Protein 1CI6 (pdb70)

Foldseek 3Di:
DVVVVVVVVVVVVVVVVVVVVVVVVVVVVVVVVVVVVVVVVVVVVVVVVVVVVVVD/DVVVVVVVVVVVVVVVVVCVVVVVVVVVVVVVVVVVVVVVVVVVVPD

B-factor: mean 49.56, std 19.29, range [14.39, 100.0]

CATH classification: 1.20.5.170

Sequence (103 aa):
EQNKTAATRYRQKKRAEQEALTGECKELEKKNEALKERADSLAKEIQYLKDLIEEVSRDKAKMRNLETQHKVLELTAENERLQKKVEQLSRELSTLRNLFKQL

Solvent-accessible surface area: 8369 Å² total; per-residue (Å²): 123,89,122,61,58,65,32,62,161,124,130,100,139,101,136,59,73,34,113,69,33,51,29,90,14,87,92,24,59,117,124,4,96,51,26,78,117,127,7,84,63,14,44,146,66,8,92,154,20,75,66,77,63,129,144,172,135,188,103,62,58,109,113,129,41,94,100,19,80,112,76,16,125,91,12,64,60,48,34,114,125,5,70,128,102,4,64,96,20,37,152,62,16,57,90,18,119,79,96,68,143,129,217

Structure (mmCIF, N/CA/C/O backbone):
data_1CI6
#
_entry.id   1CI6
#
_cell.length_a   72.628
_cell.length_b   81.152
_cell.length_c   35.317
_cell.angle_alpha   90.00
_cell.angle_beta   90.00
_cell.angle_gamma   90.00
#
_symmetry.space_group_name_H-M   'P 2 2 21'
#
loop_
_entity.id
_entity.type
_entity.pdbx_description
1 polymer 'TRANSCRIPTION FACTOR ATF-4'
2 polymer 'TRANSCRIPTION FACTOR C/EBP BETA'
3 non-polymer 'FE (III) ION'
4 non-polymer BETA-MERCAPTOETHANOL
5 water water
#
loop_
_atom_site.group_PDB
_atom_site.id
_atom_site.type_symbol
_atom_site.label_atom_id
_atom_site.label_alt_id
_atom_site.label_comp_id
_atom_site.label_asym_id
_atom_site.label_entity_id
_atom_site.label_seq_id
_atom_site.pdbx_PDB_ins_code
_atom_site.Cartn_x
_atom_site.Cartn_y
_atom_site.Cartn_z
_atom_site.occupancy
_atom_site.B_iso_or_equiv
_atom_site.auth_seq_id
_atom_site.auth_comp_id
_atom_site.auth_asym_id
_atom_site.auth_atom_id
_atom_site.pdbx_PDB_model_num
ATOM 1 N N . GLU A 1 8 ? -4.366 25.368 15.400 1.00 96.85 286 GLU A N 1
ATOM 2 C CA . GLU A 1 8 ? -5.037 25.172 14.083 1.00 97.01 286 GLU A CA 1
ATOM 3 C C . GLU A 1 8 ? -5.385 23.703 13.855 1.00 99.55 286 GLU A C 1
ATOM 4 O O . GLU A 1 8 ? -5.211 22.861 14.740 1.00 98.13 286 GLU A O 1
ATOM 6 N N . GLN A 1 9 ? -5.877 23.404 12.658 1.00 100.00 287 GLN A N 1
ATOM 7 C CA . GLN A 1 9 ? -6.258 22.045 12.302 1.00 99.87 287 GLN A CA 1
ATOM 8 C C . GLN A 1 9 ? -5.279 21.460 11.289 1.00 97.31 287 GLN A C 1
ATOM 9 O O . GLN A 1 9 ? -5.296 20.258 11.018 1.00 96.60 287 GLN A O 1
ATOM 11 N N . ASN A 1 10 ? -4.428 22.314 10.729 1.00 95.26 288 ASN A N 1
ATOM 12 C CA . ASN A 1 10 ? -3.444 21.864 9.756 1.00 97.02 288 ASN A CA 1
ATOM 13 C C . ASN A 1 10 ? -2.143 21.512 10.469 1.00 98.24 288 ASN A C 1
ATOM 14 O O . ASN A 1 10 ? -1.398 20.641 10.019 1.00 97.74 288 ASN A O 1
ATOM 19 N N . LYS A 1 11 ? -1.877 22.187 11.584 1.00 97.91 289 LYS A N 1
ATOM 20 C CA . LYS A 1 11 ? -0.665 21.933 12.356 1.00 97.82 289 LYS A CA 1
ATOM 21 C C . LYS A 1 11 ? -0.768 20.577 13.041 1.00 98.16 289 LYS A C 1
ATOM 22 O O . LYS A 1 11 ? 0.219 19.852 13.158 1.00 100.00 289 LYS A O 1
ATOM 24 N N . THR A 1 12 ? -1.971 20.244 13.495 1.00 96.46 290 THR A N 1
ATOM 25 C CA . THR A 1 12 ? -2.215 18.970 14.160 1.00 97.53 290 THR A CA 1
ATOM 26 C C . THR A 1 12 ? -1.983 17.812 13.193 1.00 94.23 290 THR A C 1
ATOM 27 O O . THR A 1 12 ? -1.296 16.840 13.514 1.00 92.83 290 THR A O 1
ATOM 31 N N . ALA A 1 13 ? -2.570 17.926 12.009 1.00 90.33 291 ALA A N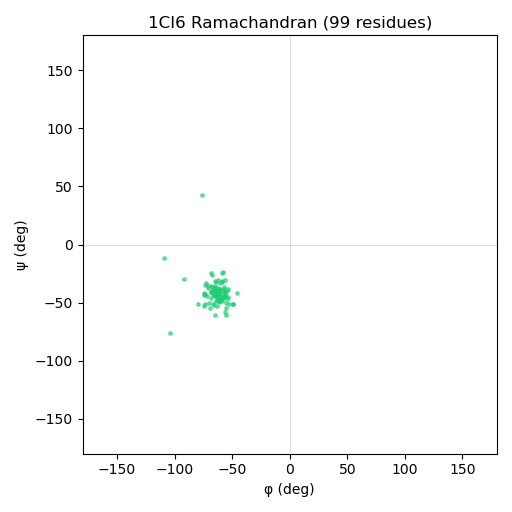 1
ATOM 32 C CA . ALA A 1 13 ? -2.443 16.902 10.984 1.00 86.32 291 ALA A CA 1
ATOM 33 C C . ALA A 1 13 ? -0.978 16.684 10.629 1.00 82.45 291 ALA A C 1
ATOM 34 O O . ALA A 1 13 ? -0.569 15.573 10.292 1.00 82.03 291 ALA A O 1
ATOM 36 N N . ALA A 1 14 ? -0.192 17.752 10.707 1.00 77.19 292 ALA A N 1
ATOM 37 C CA . ALA A 1 14 ? 1.232 17.682 10.401 1.00 73.84 292 ALA A CA 1
ATOM 38 C C . ALA A 1 14 ? 1.969 16.982 11.537 1.00 72.62 292 ALA A C 1
ATOM 39 O O . ALA A 1 14 ? 2.860 16.162 11.305 1.00 65.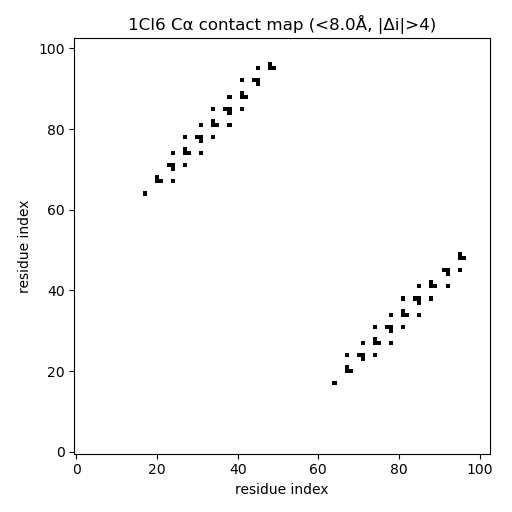57 292 ALA A O 1
ATOM 41 N N . THR A 1 15 ? 1.587 17.315 12.766 1.00 72.50 293 THR A N 1
ATOM 42 C CA . THR A 1 15 ? 2.191 16.724 13.952 1.00 75.53 293 THR A CA 1
ATOM 43 C C . THR A 1 15 ? 1.889 15.233 14.011 1.00 74.97 293 THR A C 1
ATOM 44 O O . THR A 1 15 ? 2.808 14.411 13.999 1.00 76.33 293 THR A O 1
ATOM 48 N N . ARG A 1 16 ? 0.606 14.884 14.076 1.00 73.16 294 ARG A N 1
ATOM 49 C CA . ARG A 1 16 ? 0.206 13.478 14.121 1.00 68.37 294 ARG A CA 1
ATOM 50 C C . ARG A 1 16 ? 0.976 12.673 13.072 1.00 60.12 294 ARG A C 1
ATOM 51 O O . ARG A 1 16 ? 1.425 11.562 13.341 1.00 49.44 294 ARG A O 1
ATOM 59 N N . TYR A 1 17 ? 1.125 13.246 11.881 1.00 50.91 295 TYR A N 1
ATOM 60 C CA . TYR A 1 17 ? 1.860 12.599 10.804 1.00 52.39 295 TYR A CA 1
ATOM 61 C C . TYR A 1 17 ? 3.260 12.244 11.298 1.00 59.82 295 TYR A C 1
ATOM 62 O O . TYR A 1 17 ? 3.640 11.06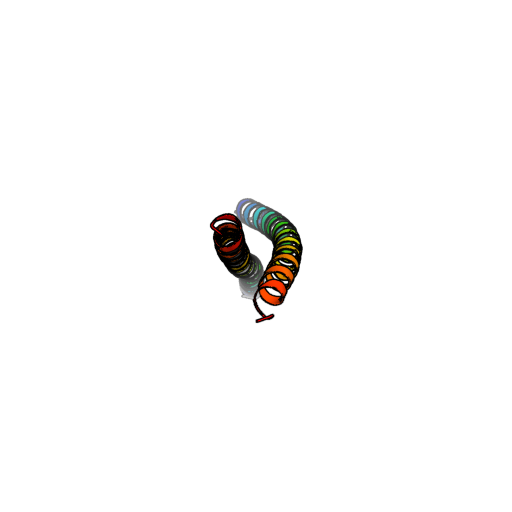9 11.324 1.00 59.50 295 TYR A O 1
ATOM 71 N N . ARG A 1 18 ? 4.018 13.270 11.693 1.00 63.10 296 ARG A N 1
ATOM 72 C CA . ARG A 1 18 ? 5.376 13.100 12.205 1.00 60.69 296 ARG A CA 1
ATOM 73 C C . ARG A 1 18 ? 5.447 12.081 13.346 1.00 60.63 296 ARG A C 1
ATOM 74 O O . ARG A 1 18 ? 6.263 11.164 13.303 1.00 61.76 296 ARG A O 1
ATOM 82 N N . GLN A 1 19 ? 4.602 12.240 14.364 1.00 56.50 297 GLN A N 1
ATOM 83 C CA . GLN A 1 19 ? 4.590 11.304 15.494 1.00 57.85 297 GLN A CA 1
ATOM 84 C C . GLN A 1 19 ? 4.435 9.860 15.014 1.00 54.70 297 GLN A C 1
ATOM 85 O O . GLN A 1 19 ? 5.036 8.938 15.561 1.00 48.35 297 GLN A O 1
ATOM 91 N N . LYS A 1 20 ? 3.617 9.672 13.990 1.00 53.94 298 LYS A N 1
ATOM 92 C CA . LYS A 1 20 ? 3.401 8.349 13.447 1.00 56.48 298 LYS A CA 1
ATOM 93 C C . LYS A 1 20 ? 4.644 7.963 12.677 1.00 53.94 298 LYS A C 1
ATOM 94 O O . LYS A 1 20 ? 5.216 6.901 12.898 1.00 55.69 298 LYS A O 1
ATOM 100 N N . LYS A 1 21 ? 5.073 8.846 11.784 1.00 48.00 299 LYS A N 1
ATOM 101 C CA . LYS A 1 21 ? 6.248 8.597 10.962 1.00 45.93 299 LYS A CA 1
ATOM 102 C C . LYS A 1 21 ? 7.492 8.298 11.798 1.00 45.46 299 LYS A C 1
ATOM 103 O O . LYS A 1 21 ? 8.377 7.550 11.371 1.00 46.02 299 LYS A O 1
ATOM 109 N N . ARG A 1 22 ? 7.548 8.882 12.990 1.00 44.41 300 ARG A N 1
ATOM 110 C CA . ARG A 1 22 ? 8.677 8.701 13.893 1.00 44.91 300 ARG A CA 1
ATOM 111 C C . ARG A 1 22 ? 8.640 7.308 14.529 1.00 45.01 300 ARG A C 1
ATOM 112 O O . ARG A 1 22 ? 9.617 6.549 14.475 1.00 41.49 300 ARG A O 1
ATOM 120 N N . ALA A 1 23 ? 7.499 6.974 15.120 1.00 37.46 301 ALA A N 1
ATOM 121 C CA . ALA A 1 23 ? 7.332 5.687 15.761 1.00 38.46 301 ALA A CA 1
ATOM 122 C C . ALA A 1 23 ? 7.580 4.553 14.779 1.00 40.18 301 ALA A C 1
ATOM 123 O O . ALA A 1 23 ? 7.916 3.444 15.183 1.00 41.75 301 ALA A O 1
ATOM 125 N N . GLU A 1 24 ? 7.416 4.827 13.492 1.00 38.83 302 GLU A N 1
ATOM 126 C CA . GLU A 1 24 ? 7.633 3.807 12.476 1.00 44.05 302 GLU A CA 1
ATOM 127 C C . GLU A 1 24 ? 9.110 3.514 12.247 1.00 42.75 302 GLU A C 1
ATOM 128 O O . GLU A 1 24 ? 9.503 2.352 12.122 1.00 42.98 302 GLU A O 1
ATOM 134 N N . GLN A 1 25 ? 9.933 4.556 12.186 1.00 40.48 303 GLN A N 1
ATOM 135 C CA . GLN A 1 25 ? 11.361 4.349 11.995 1.00 38.47 303 GLN A CA 1
ATOM 136 C C . GLN A 1 25 ? 11.911 3.654 13.236 1.00 37.28 303 GLN A C 1
ATOM 137 O O . GLN A 1 25 ? 12.710 2.730 13.134 1.00 38.14 303 GLN A O 1
ATOM 143 N N . GLU A 1 26 ? 11.471 4.096 14.410 1.00 32.38 304 GLU A N 1
ATOM 144 C CA . GLU A 1 26 ? 11.937 3.503 15.652 1.00 34.08 304 GLU A CA 1
ATOM 145 C C . GLU A 1 26 ? 11.674 1.999 15.681 1.00 37.39 304 GLU A C 1
ATOM 146 O O . GLU A 1 26 ? 12.542 1.223 16.078 1.00 39.40 304 GLU A O 1
ATOM 152 N N . ALA A 1 27 ? 10.488 1.585 15.245 1.00 29.18 305 ALA A N 1
ATOM 153 C CA . ALA A 1 27 ? 10.143 0.168 15.235 1.00 33.89 305 ALA A CA 1
ATOM 154 C C . ALA A 1 27 ? 11.051 -0.604 14.296 1.00 33.35 305 ALA A C 1
ATOM 155 O O . ALA A 1 27 ? 11.489 -1.702 14.620 1.00 33.83 305 ALA A O 1
ATOM 157 N N . LEU A 1 28 ? 11.318 -0.018 13.133 1.00 28.25 306 LEU A N 1
ATOM 158 C CA . LEU A 1 28 ? 12.154 -0.627 12.115 1.00 25.65 306 LEU A CA 1
ATOM 159 C C . LEU A 1 28 ? 13.601 -0.694 12.604 1.00 32.82 306 LEU A C 1
ATOM 160 O O . LEU A 1 28 ? 14.262 -1.733 12.491 1.00 33.67 306 LEU A O 1
ATOM 165 N N . THR A 1 29 ? 14.093 0.405 13.164 1.00 28.95 307 THR A N 1
ATOM 166 C CA . THR A 1 29 ? 15.454 0.423 13.671 1.00 30.57 307 THR A CA 1
ATOM 167 C C . THR A 1 29 ? 15.547 -0.615 14.773 1.00 32.26 307 THR A C 1
ATOM 168 O O . THR A 1 29 ? 16.505 -1.385 14.834 1.00 29.83 307 THR A O 1
ATOM 172 N N . GLY A 1 30 ? 14.531 -0.641 15.629 1.00 29.23 308 GLY A N 1
ATOM 173 C CA . GLY A 1 30 ? 14.523 -1.578 16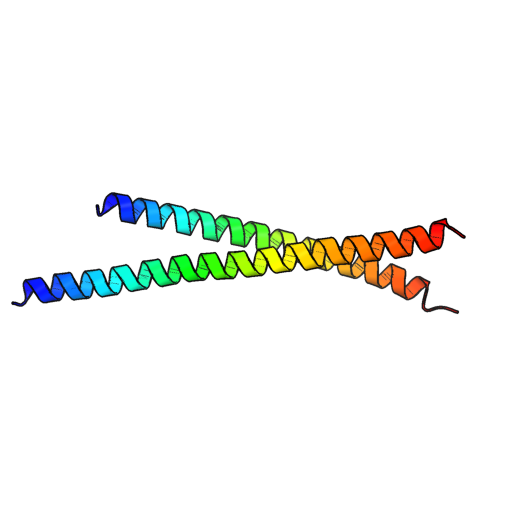.733 1.00 25.42 308 GLY A CA 1
ATOM 174 C C . GLY A 1 30 ? 14.517 -3.004 16.256 1.00 28.26 308 GLY A C 1
ATOM 175 O O . GLY A 1 30 ? 15.255 -3.840 16.769 1.00 31.62 308 GLY A O 1
ATOM 176 N N . GLU A 1 31 ? 13.679 -3.297 15.273 1.00 27.09 309 GLU A N 1
ATOM 177 C CA . GLU A 1 31 ? 13.616 -4.645 14.744 1.00 27.84 309 GLU A CA 1
ATOM 178 C C . GLU A 1 31 ? 15.002 -5.025 14.238 1.00 33.05 309 GLU A C 1
ATOM 179 O O . GLU A 1 31 ? 15.503 -6.115 14.517 1.00 32.56 309 GLU A O 1
ATOM 185 N N . CYS A 1 32 ? 15.614 -4.107 13.497 1.00 31.06 310 CYS A N 1
ATOM 186 C CA . CYS A 1 32 ? 16.930 -4.331 12.935 1.00 28.48 310 CYS A CA 1
ATOM 187 C C . CYS A 1 32 ? 17.955 -4.586 14.036 1.00 30.28 310 CYS A C 1
ATOM 188 O O . CYS A 1 32 ? 18.733 -5.545 13.961 1.00 31.59 310 CYS A O 1
ATOM 191 N N . LYS A 1 33 ? 17.957 -3.739 15.059 1.00 27.71 311 LYS A N 1
ATOM 192 C CA . LYS A 1 33 ? 18.904 -3.899 16.150 1.00 33.87 311 LYS A CA 1
ATOM 193 C C . LYS A 1 33 ? 18.744 -5.216 16.893 1.00 35.49 311 LYS A C 1
ATOM 194 O O . LYS A 1 33 ? 19.734 -5.864 17.206 1.00 41.86 311 LYS A O 1
ATOM 200 N N . GLU A 1 34 ? 17.511 -5.617 17.182 1.00 35.08 312 GLU A N 1
ATOM 201 C CA . GLU A 1 34 ? 17.291 -6.877 17.882 1.00 37.56 312 GLU A CA 1
ATOM 202 C C . GLU A 1 34 ? 17.741 -8.036 17.005 1.00 43.31 312 GLU A C 1
ATOM 203 O O . GLU A 1 34 ? 18.334 -8.998 17.497 1.00 45.83 312 GLU A O 1
ATOM 209 N N . LEU A 1 35 ? 17.457 -7.952 15.707 1.00 39.44 313 LEU A N 1
ATOM 210 C CA . LEU A 1 35 ? 17.851 -9.012 14.794 1.00 36.24 313 LEU A CA 1
ATOM 211 C C . LEU A 1 35 ? 19.359 -9.051 14.756 1.00 41.63 313 LEU A C 1
ATOM 212 O O . LEU A 1 35 ? 19.959 -10.105 14.571 1.00 46.12 313 LEU A O 1
ATOM 217 N N . GLU A 1 36 ? 19.975 -7.891 14.936 1.00 39.52 314 GLU A N 1
ATOM 218 C CA . GLU A 1 36 ? 21.420 -7.811 14.918 1.00 41.46 314 GLU A CA 1
ATOM 219 C C . GLU A 1 36 ? 22.012 -8.458 16.171 1.00 44.10 314 GLU A C 1
ATOM 220 O O . GLU A 1 36 ? 23.070 -9.087 16.098 1.00 47.58 314 GLU A O 1
ATOM 226 N N . LYS A 1 37 ? 21.336 -8.321 17.315 1.00 41.20 315 LYS A N 1
ATOM 227 C CA . LYS A 1 37 ? 21.817 -8.917 18.566 1.00 32.56 315 LYS A CA 1
ATOM 228 C C . LYS A 1 37 ? 21.613 -10.430 18.555 1.00 35.70 315 LYS A C 1
ATOM 229 O O . LYS A 1 37 ? 22.427 -11.186 19.091 1.00 36.32 315 LYS A O 1
ATOM 235 N N . LYS A 1 38 ? 20.524 -10.877 17.940 1.00 33.75 316 LYS A N 1
ATOM 236 C CA . LYS A 1 38 ? 20.255 -12.303 17.864 1.00 32.15 316 LYS A CA 1
ATOM 237 C C . LYS A 1 38 ? 21.335 -12.929 17.018 1.00 31.89 316 LYS A C 1
ATOM 238 O O . LYS A 1 38 ? 21.872 -13.979 17.362 1.00 34.93 316 LYS A O 1
ATOM 244 N N . ASN A 1 39 ? 21.668 -12.271 15.918 1.00 31.23 317 ASN A N 1
ATOM 245 C CA . ASN A 1 39 ? 22.686 -12.791 15.036 1.00 38.15 317 ASN A CA 1
ATOM 246 C C . ASN A 1 39 ? 24.043 -12.912 15.714 1.00 44.13 317 ASN A C 1
ATOM 247 O O . ASN A 1 39 ? 24.752 -13.902 15.518 1.00 44.53 317 ASN A O 1
ATOM 252 N N . GLU A 1 40 ? 24.406 -11.925 16.530 1.00 45.89 318 GLU A N 1
ATOM 253 C CA . GLU A 1 40 ? 25.692 -11.975 17.217 1.00 44.11 318 GLU A CA 1
ATOM 254 C C . GLU A 1 40 ? 25.690 -13.154 18.195 1.00 41.08 318 GLU A C 1
ATOM 255 O O . GLU A 1 40 ? 26.691 -13.851 18.355 1.00 34.40 318 GLU A O 1
ATOM 261 N N . ALA A 1 41 ? 24.553 -13.387 18.835 1.00 37.53 319 ALA A N 1
ATOM 262 C CA . ALA A 1 41 ? 24.451 -14.494 19.766 1.00 35.29 319 ALA A CA 1
ATOM 263 C C . ALA A 1 41 ? 24.685 -15.814 19.031 1.00 38.18 319 ALA A C 1
ATOM 264 O O . ALA A 1 41 ? 25.340 -16.718 19.547 1.00 39.55 319 ALA A O 1
ATOM 266 N N . LEU A 1 42 ? 24.149 -15.926 17.823 1.00 40.08 320 LEU A N 1
ATOM 267 C CA . LEU A 1 42 ? 24.318 -17.144 17.056 1.00 37.99 320 LEU A CA 1
ATOM 268 C C . LEU A 1 42 ? 25.779 -17.346 16.707 1.00 43.35 320 LEU A C 1
ATOM 269 O O . LEU A 1 42 ? 26.298 -18.464 16.806 1.00 40.46 320 LEU A O 1
ATOM 274 N N . LYS A 1 43 ? 26.450 -16.269 16.307 1.00 45.92 321 LYS A N 1
ATOM 275 C CA . LYS A 1 43 ? 27.860 -16.374 15.956 1.00 48.59 321 LYS A CA 1
ATOM 276 C C . LYS A 1 43 ? 28.648 -16.890 17.145 1.00 49.09 321 LYS A C 1
ATOM 277 O O . LYS A 1 43 ? 29.643 -17.596 16.975 1.00 49.93 321 LYS A O 1
ATOM 283 N N . GLU A 1 44 ? 28.190 -16.558 18.350 1.00 45.25 322 GLU A N 1
ATOM 284 C CA . GLU A 1 44 ? 28.855 -17.023 19.557 1.00 45.74 322 GLU A CA 1
ATOM 285 C C . GLU A 1 44 ? 28.636 -18.520 19.734 1.00 38.17 322 GLU A C 1
ATOM 286 O O . GLU A 1 44 ? 29.593 -19.255 19.941 1.00 40.83 322 GLU A O 1
ATOM 292 N N . ARG A 1 45 ? 27.384 -18.969 19.651 1.00 32.69 323 ARG A N 1
ATOM 293 C CA . ARG A 1 45 ? 27.086 -20.388 19.783 1.00 32.79 323 ARG A CA 1
ATOM 294 C C . ARG A 1 45 ? 27.921 -21.163 18.776 1.00 34.36 323 ARG A C 1
ATOM 295 O O . ARG A 1 45 ? 28.542 -22.180 19.116 1.00 36.32 323 ARG A O 1
ATOM 303 N N . ALA A 1 46 ? 27.939 -20.675 17.538 1.00 28.62 324 ALA A N 1
ATOM 304 C CA . ALA A 1 46 ? 28.696 -21.323 16.471 1.00 32.66 324 ALA A CA 1
ATOM 305 C C . ALA A 1 46 ? 30.165 -21.471 16.845 1.00 29.30 324 ALA A C 1
ATOM 306 O O . ALA A 1 46 ? 30.684 -22.574 16.861 1.00 32.69 324 ALA A O 1
ATOM 308 N N . ASP A 1 47 ? 30.839 -20.369 17.145 1.00 37.10 325 ASP A N 1
ATOM 309 C CA . ASP A 1 47 ? 32.252 -20.439 17.514 1.00 45.93 325 ASP A CA 1
ATOM 310 C C . ASP A 1 47 ? 32.464 -21.397 18.679 1.00 44.97 325 ASP A C 1
ATOM 311 O O . ASP A 1 47 ? 33.265 -22.327 18.598 1.00 40.53 325 ASP A O 1
ATOM 316 N N . SER A 1 48 ? 31.730 -21.148 19.757 1.00 36.69 326 SER A N 1
ATOM 317 C CA . SER A 1 48 ? 31.794 -21.950 20.964 1.00 37.60 326 SER A CA 1
ATOM 318 C C . SER A 1 48 ? 31.683 -23.457 20.669 1.00 41.63 326 SER A C 1
ATOM 319 O O . SER A 1 48 ? 32.512 -24.255 21.122 1.00 38.84 326 SER A O 1
ATOM 322 N N . LEU A 1 49 ? 30.659 -23.834 19.903 1.00 38.21 327 LEU A N 1
ATOM 323 C CA . LEU A 1 49 ? 30.426 -25.228 19.535 1.00 31.38 327 LEU A CA 1
ATOM 324 C C . LEU A 1 49 ? 31.603 -25.785 18.745 1.00 33.28 327 LEU A C 1
ATOM 325 O O . LEU A 1 49 ? 31.993 -26.946 18.898 1.00 22.73 327 LEU A O 1
ATOM 330 N N . ALA A 1 50 ? 32.158 -24.937 17.889 1.00 30.72 328 ALA A N 1
ATOM 331 C CA . ALA A 1 50 ? 33.280 -25.317 17.062 1.00 28.18 328 ALA A CA 1
ATOM 332 C C . ALA A 1 50 ? 34.503 -25.546 17.936 1.00 34.77 328 ALA A C 1
ATOM 333 O O . ALA A 1 50 ? 35.273 -26.486 17.706 1.00 40.65 328 ALA A O 1
ATOM 335 N N . LYS A 1 51 ? 34.695 -24.698 18.941 1.00 32.68 329 LYS A N 1
ATOM 336 C CA . LYS A 1 51 ? 35.838 -24.875 19.827 1.00 36.32 329 LYS A CA 1
ATOM 337 C C . LYS A 1 51 ? 35.662 -26.199 20.582 1.00 35.43 329 LYS A C 1
ATOM 338 O O . LYS A 1 51 ? 36.598 -26.993 20.708 1.00 31.84 329 LYS A O 1
ATOM 344 N N . GLU A 1 52 ? 34.446 -26.443 21.054 1.00 31.06 330 GLU A N 1
ATOM 345 C CA . GLU A 1 52 ? 34.153 -27.657 21.802 1.00 35.93 330 GLU A CA 1
ATOM 346 C C . GLU A 1 52 ? 34.461 -28.891 20.957 1.00 37.30 330 GLU A C 1
ATOM 347 O O . GLU A 1 52 ? 35.132 -29.819 21.404 1.00 40.91 330 GLU A O 1
ATOM 353 N N . ILE A 1 53 ? 33.965 -28.879 19.727 1.00 39.16 331 ILE A N 1
ATOM 354 C CA . ILE A 1 53 ? 34.163 -29.962 18.778 1.00 30.82 331 ILE A CA 1
ATOM 355 C C . ILE A 1 53 ? 35.635 -30.238 18.530 1.00 33.85 331 ILE A C 1
ATOM 356 O O . ILE A 1 53 ? 36.063 -31.384 18.525 1.00 36.35 331 ILE A O 1
ATOM 361 N N . GLN A 1 54 ? 36.412 -29.182 18.326 1.00 36.18 332 GLN A N 1
ATOM 362 C CA . GLN A 1 54 ? 37.839 -29.333 18.068 1.00 35.00 332 GLN A CA 1
ATOM 363 C C . GLN A 1 54 ? 38.555 -29.917 19.282 1.00 33.35 332 GLN A C 1
ATOM 364 O O . GLN A 1 54 ? 39.489 -30.705 19.140 1.00 27.91 332 GLN A O 1
ATOM 370 N N . TYR A 1 55 ? 38.102 -29.524 20.471 1.00 31.46 333 TYR A N 1
ATOM 371 C CA . TYR A 1 55 ? 38.683 -29.998 21.721 1.00 29.20 333 TYR A CA 1
ATOM 372 C C . TYR A 1 55 ? 38.532 -31.506 21.821 1.00 30.41 333 TYR A C 1
ATOM 373 O O . TYR A 1 55 ? 39.478 -32.221 22.126 1.00 33.94 333 TYR A O 1
ATOM 382 N N . LEU A 1 56 ? 37.327 -31.992 21.569 1.00 30.57 334 LEU A N 1
ATOM 383 C CA . LEU A 1 56 ? 37.081 -33.417 21.621 1.00 29.47 334 LEU A CA 1
ATOM 384 C C . LEU A 1 56 ? 37.858 -34.150 20.536 1.00 27.59 334 LEU A C 1
ATOM 385 O O . LEU A 1 56 ? 38.455 -35.187 20.789 1.00 27.03 334 LEU A O 1
ATOM 390 N N . LYS A 1 57 ? 37.850 -33.615 19.325 1.00 31.10 335 LYS A N 1
ATOM 391 C CA . LYS A 1 57 ? 38.584 -34.264 18.253 1.00 37.86 335 LYS A CA 1
ATOM 392 C C . LYS A 1 57 ? 40.028 -34.431 18.693 1.00 35.24 335 LYS A C 1
ATOM 393 O O . LYS A 1 57 ? 40.587 -35.525 18.618 1.00 32.59 335 LYS A O 1
ATOM 399 N N . ASP A 1 58 ? 40.622 -33.344 19.173 1.00 35.09 336 ASP A N 1
ATOM 400 C CA . ASP A 1 58 ? 41.998 -33.378 19.632 1.00 34.97 336 ASP A CA 1
ATOM 401 C C . ASP A 1 58 ? 42.177 -34.431 20.705 1.00 36.15 336 ASP A C 1
ATOM 402 O O . ASP A 1 58 ? 43.130 -35.192 20.687 1.00 44.00 336 ASP A O 1
ATOM 407 N N . LEU A 1 59 ? 41.253 -34.482 21.646 1.00 33.48 337 LEU A N 1
ATOM 408 C CA . LEU A 1 59 ? 41.372 -35.446 22.713 1.00 36.30 337 LEU A CA 1
ATOM 409 C C . LEU A 1 59 ? 41.537 -36.845 22.131 1.00 40.53 337 LEU A C 1
ATOM 410 O O . LEU A 1 59 ? 42.404 -37.614 22.557 1.00 43.81 337 LEU A O 1
ATOM 415 N N . ILE A 1 60 ? 40.712 -37.157 21.137 1.00 45.51 338 ILE A N 1
ATOM 416 C CA . ILE A 1 60 ? 40.743 -38.450 20.466 1.00 45.71 338 ILE A CA 1
ATOM 417 C C . ILE A 1 60 ? 42.056 -38.735 19.732 1.00 46.55 338 ILE A C 1
ATOM 418 O O . ILE A 1 60 ? 42.618 -39.818 19.862 1.00 46.13 338 ILE A O 1
ATOM 423 N N . GLU A 1 61 ? 42.523 -37.767 18.948 1.00 45.82 339 GLU A N 1
ATOM 424 C CA . GLU A 1 61 ? 43.748 -37.911 18.173 1.00 52.18 339 GLU A CA 1
ATOM 425 C C . GLU A 1 61 ? 44.971 -38.072 19.058 1.00 53.46 339 GLU A C 1
ATOM 426 O O . GLU A 1 61 ? 45.930 -38.755 18.700 1.00 58.65 339 GLU A O 1
ATOM 432 N N . GLU A 1 62 ? 44.933 -37.443 20.221 1.00 53.99 340 GLU A N 1
ATOM 433 C CA . GLU A 1 62 ? 46.041 -37.501 21.156 1.00 51.75 340 GLU A CA 1
ATOM 434 C C . GLU A 1 62 ? 46.351 -38.921 21.621 1.00 58.46 340 GLU A C 1
ATOM 435 O O . GLU A 1 62 ? 47.514 -39.255 21.870 1.00 56.49 340 GLU A O 1
ATOM 441 N N . VAL A 1 63 ? 45.317 -39.754 21.726 1.00 65.97 341 VAL A N 1
ATOM 442 C CA . VAL A 1 63 ? 45.492 -41.138 22.161 1.00 79.18 341 VAL A CA 1
ATOM 443 C C . VAL A 1 63 ? 46.559 -41.828 21.311 1.00 86.04 341 VAL A C 1
ATOM 444 O O . VAL A 1 63 ? 46.612 -41.531 20.096 1.00 90.75 341 VAL A O 1
ATOM 449 N N . SER B 2 17 ? 14.694 16.622 2.851 1.00 65.24 239 SER B N 1
ATOM 450 C CA . SER B 2 17 ? 14.620 15.987 4.198 1.00 66.54 239 SER B CA 1
ATOM 451 C C . SER B 2 17 ? 13.769 14.719 4.153 1.00 67.42 239 SER B C 1
ATOM 452 O O . SER B 2 17 ? 14.104 13.708 4.776 1.00 65.33 239 SER B O 1
ATOM 455 N N . ARG B 2 18 ? 12.665 14.781 3.415 1.00 67.63 240 ARG B N 1
ATOM 456 C CA . ARG B 2 18 ? 11.787 13.630 3.273 1.00 70.04 240 ARG B CA 1
ATOM 457 C C . ARG B 2 18 ? 12.576 12.504 2.613 1.00 70.67 240 ARG B C 1
ATOM 458 O O . ARG B 2 18 ? 12.506 11.352 3.039 1.00 71.66 240 ARG B O 1
ATOM 466 N N . ASP B 2 19 ? 13.327 12.843 1.570 1.00 71.34 241 ASP B N 1
ATOM 467 C CA . ASP B 2 19 ? 14.124 11.853 0.861 1.00 69.57 241 ASP B CA 1
ATOM 468 C C . ASP B 2 19 ? 15.171 11.220 1.769 1.00 66.74 241 ASP B C 1
ATOM 469 O O . ASP B 2 19 ? 15.290 9.995 1.815 1.00 69.45 241 ASP B O 1
ATOM 474 N N . LYS B 2 20 ? 15.924 12.046 2.492 1.00 57.58 242 LYS B N 1
ATOM 475 C CA . LYS B 2 20 ? 16.942 11.534 3.407 1.00 55.03 242 LYS B CA 1
ATOM 476 C C . LYS B 2 20 ? 16.328 10.444 4.289 1.00 55.63 242 LYS B C 1
ATOM 477 O O . LYS B 2 20 ? 16.874 9.346 4.409 1.00 50.33 242 LYS B O 1
ATOM 479 N N . ALA B 2 21 ? 15.189 10.762 4.903 1.00 51.85 243 ALA B N 1
ATOM 480 C CA . ALA B 2 21 ? 14.476 9.826 5.763 1.00 46.42 243 ALA B CA 1
ATOM 481 C C . ALA B 2 21 ? 14.028 8.600 4.965 1.00 46.44 243 ALA B C 1
ATOM 482 O O . ALA B 2 21 ? 14.056 7.481 5.473 1.00 45.66 243 ALA B O 1
ATOM 484 N N . LYS B 2 22 ? 13.615 8.818 3.719 1.00 46.00 244 LYS B N 1
ATOM 485 C CA . LYS B 2 22 ? 13.182 7.733 2.840 1.00 47.92 244 LYS B CA 1
ATOM 486 C C . LYS B 2 22 ? 14.335 6.771 2.521 1.00 44.24 244 LYS B C 1
ATOM 487 O O . LYS B 2 22 ? 14.135 5.562 2.426 1.00 38.12 244 LYS B O 1
ATOM 493 N N . MET B 2 23 ? 15.538 7.310 2.344 1.00 45.53 245 MET B N 1
ATOM 494 C CA . MET B 2 23 ? 16.698 6.470 2.062 1.00 44.05 245 MET B CA 1
ATOM 495 C C . MET B 2 23 ? 17.072 5.766 3.353 1.00 39.74 245 MET B C 1
ATOM 496 O O . MET B 2 23 ? 17.376 4.574 3.363 1.00 42.12 245 MET B O 1
ATOM 501 N N . ARG B 2 24 ? 17.045 6.517 4.446 1.00 42.05 246 ARG B N 1
ATOM 502 C CA . ARG B 2 24 ? 17.352 5.971 5.757 1.00 45.56 246 ARG B CA 1
ATOM 503 C C . ARG B 2 24 ? 16.438 4.766 5.975 1.00 45.71 246 ARG B C 1
ATOM 504 O O . ARG B 2 24 ? 16.860 3.736 6.499 1.00 48.98 246 ARG B O 1
ATOM 512 N N . ASN B 2 25 ? 15.182 4.905 5.552 1.00 39.59 247 ASN B N 1
ATOM 513 C CA . ASN B 2 25 ? 14.190 3.849 5.691 1.00 33.20 247 ASN B CA 1
ATOM 514 C C . ASN B 2 25 ? 14.470 2.690 4.735 1.00 36.20 247 ASN B C 1
ATOM 515 O O . ASN B 2 25 ? 14.391 1.528 5.125 1.00 39.45 247 ASN B O 1
ATOM 520 N N . LEU B 2 26 ? 14.799 3.001 3.487 1.00 38.13 248 LEU B N 1
ATOM 521 C CA . LEU B 2 26 ? 15.104 1.958 2.502 1.00 41.47 248 LEU B CA 1
ATOM 522 C C . LEU B 2 26 ? 16.308 1.134 2.923 1.00 37.28 248 LEU B C 1
ATOM 523 O O . LEU B 2 26 ? 16.341 -0.081 2.748 1.00 34.70 248 LEU B O 1
ATOM 528 N N . GLU B 2 27 ? 17.299 1.813 3.479 1.00 35.80 249 GLU B N 1
ATOM 529 C CA . GLU B 2 27 ? 18.517 1.158 3.923 1.00 39.86 249 GLU B CA 1
ATOM 530 C C . GLU B 2 27 ? 18.269 0.200 5.093 1.00 41.21 249 GLU B C 1
ATOM 531 O O . GLU B 2 27 ? 18.865 -0.879 5.159 1.00 40.46 249 GLU B O 1
ATOM 537 N N . THR B 2 28 ? 17.393 0.586 6.015 1.00 37.09 250 THR B N 1
ATOM 538 C CA . THR B 2 28 ? 17.111 -0.266 7.161 1.00 34.52 250 THR B CA 1
ATOM 539 C C . THR B 2 28 ? 16.293 -1.472 6.744 1.00 34.59 250 THR B C 1
ATOM 540 O O . THR B 2 28 ? 16.436 -2.553 7.307 1.00 36.10 250 THR B O 1
ATOM 544 N N . GLN B 2 29 ? 15.435 -1.304 5.750 1.00 32.37 251 GLN B N 1
ATOM 545 C CA . GLN B 2 29 ? 14.661 -2.441 5.292 1.00 33.28 251 GLN B CA 1
ATOM 546 C C . GLN B 2 29 ? 15.624 -3.404 4.634 1.00 33.07 251 GLN B C 1
ATOM 547 O O . GLN B 2 29 ? 15.512 -4.621 4.805 1.00 38.80 251 GLN B O 1
ATOM 553 N N . HIS B 2 30 ? 16.568 -2.856 3.870 1.00 33.49 252 HIS B N 1
ATOM 554 C CA . HIS B 2 30 ? 17.550 -3.682 3.186 1.00 30.49 252 HIS B CA 1
ATOM 555 C C . HIS B 2 30 ? 18.319 -4.474 4.234 1.00 35.29 252 HIS B C 1
ATOM 556 O O . HIS B 2 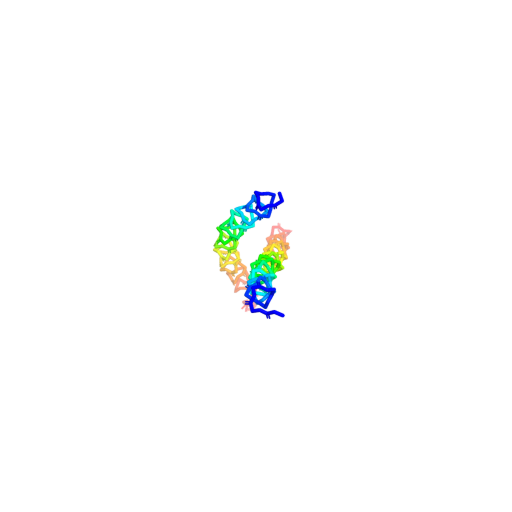30 ? 18.504 -5.686 4.093 1.00 31.23 252 HIS B O 1
ATOM 563 N N . LYS B 2 31 ? 18.734 -3.786 5.297 1.00 27.35 253 LYS B N 1
ATOM 564 C CA . LYS B 2 31 ? 19.488 -4.404 6.379 1.00 29.60 253 LYS B CA 1
ATOM 565 C C . LYS B 2 31 ? 18.712 -5.530 7.087 1.00 33.43 253 LYS B C 1
ATOM 566 O O . LYS B 2 31 ? 19.244 -6.611 7.327 1.00 32.32 253 LYS B O 1
ATOM 572 N N . VAL B 2 32 ? 17.456 -5.279 7.422 1.00 31.47 254 VAL B N 1
ATOM 573 C CA . VAL B 2 32 ? 16.658 -6.297 8.078 1.00 29.81 254 VAL B CA 1
ATOM 574 C C . VAL B 2 32 ? 16.640 -7.541 7.204 1.00 33.52 254 VAL B C 1
ATOM 575 O O . VAL B 2 3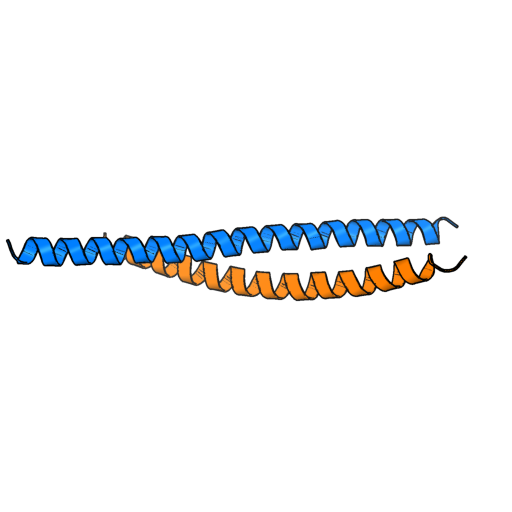2 ? 16.739 -8.665 7.693 1.00 40.23 254 VAL B O 1
ATOM 579 N N . LEU B 2 33 ? 16.526 -7.346 5.901 1.00 32.12 255 LEU B N 1
ATOM 580 C CA . LEU B 2 33 ? 16.509 -8.482 4.991 1.00 32.73 255 LEU B CA 1
ATOM 581 C C . LEU B 2 33 ? 17.820 -9.248 5.027 1.00 29.77 255 LEU B C 1
ATOM 582 O O . LEU B 2 33 ? 17.813 -10.466 4.995 1.00 31.08 255 LEU B O 1
ATOM 587 N N . GLU B 2 34 ? 18.945 -8.544 5.074 1.00 33.33 256 GLU B N 1
ATOM 588 C CA . GLU B 2 34 ? 20.239 -9.216 5.117 1.00 39.36 256 GLU B CA 1
ATOM 589 C C . GLU B 2 34 ? 20.365 -10.042 6.406 1.00 39.67 256 GLU B C 1
ATOM 590 O O . GLU B 2 34 ? 20.663 -11.239 6.354 1.00 36.72 256 GLU B O 1
ATOM 596 N N . LEU B 2 35 ? 20.134 -9.394 7.548 1.00 30.54 257 LEU B N 1
ATOM 597 C CA . LEU B 2 35 ? 20.212 -10.054 8.843 1.00 29.96 257 LEU B CA 1
ATOM 598 C C . LEU B 2 35 ? 19.281 -11.243 8.909 1.00 32.01 257 LEU B C 1
ATOM 599 O O . LEU B 2 35 ? 19.622 -12.264 9.505 1.00 35.54 257 LEU B O 1
ATOM 604 N N . THR B 2 36 ? 18.100 -11.123 8.311 1.00 34.85 258 THR B N 1
ATOM 605 C CA . THR B 2 36 ? 17.155 -12.233 8.329 1.00 30.49 258 THR B CA 1
ATOM 606 C C . THR B 2 36 ? 17.711 -13.360 7.487 1.00 30.59 258 THR B C 1
ATOM 607 O O . THR B 2 36 ? 17.373 -14.517 7.680 1.00 42.02 258 THR B O 1
ATOM 611 N N . ALA B 2 37 ? 18.578 -13.032 6.545 1.00 32.84 259 ALA B N 1
ATOM 612 C CA . ALA B 2 37 ? 19.163 -14.074 5.723 1.00 33.89 259 ALA B CA 1
ATOM 613 C C . ALA B 2 37 ? 20.282 -14.720 6.524 1.00 35.72 259 ALA B C 1
ATOM 614 O O . ALA B 2 37 ? 20.331 -15.943 6.658 1.00 39.41 259 ALA B O 1
ATOM 616 N N . GLU B 2 38 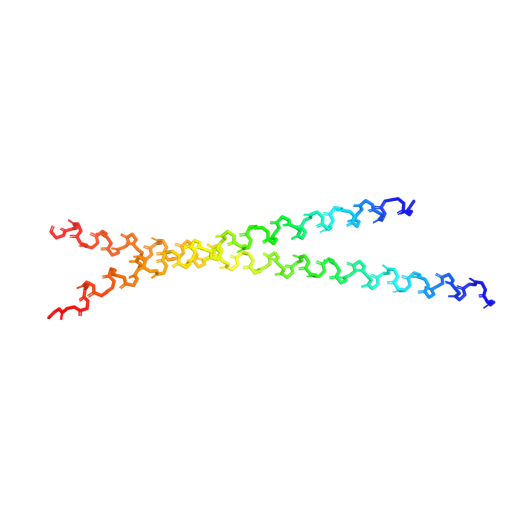? 21.177 -13.893 7.063 1.00 31.20 260 GLU B N 1
ATOM 617 C CA . GLU B 2 38 ? 22.293 -14.408 7.837 1.00 37.74 260 GLU B CA 1
ATOM 618 C C . GLU B 2 38 ? 21.808 -15.183 9.060 1.00 38.60 260 GLU B C 1
ATOM 619 O O . GLU B 2 38 ? 22.366 -16.222 9.398 1.00 34.68 260 GLU B O 1
ATOM 625 N N . ASN B 2 39 ? 20.759 -14.674 9.703 1.00 38.75 261 ASN B N 1
ATOM 626 C CA . ASN B 2 39 ? 20.171 -15.304 10.874 1.00 35.77 261 ASN B CA 1
ATOM 627 C C . ASN B 2 39 ? 19.757 -16.749 10.533 1.00 40.16 261 ASN B C 1
ATOM 628 O O . ASN B 2 39 ? 19.979 -17.678 11.318 1.00 36.13 261 ASN B O 1
ATOM 633 N N . GLU B 2 40 ? 19.173 -16.924 9.348 1.00 42.02 262 GLU B N 1
ATOM 634 C CA . GLU B 2 40 ? 18.717 -18.225 8.860 1.00 42.62 262 GLU B CA 1
ATOM 635 C C . GLU B 2 40 ? 19.928 -19.116 8.575 1.00 46.53 262 GLU B C 1
ATOM 636 O O . GLU B 2 40 ? 19.892 -20.331 8.781 1.00 45.34 262 GLU B O 1
ATOM 642 N N . ARG B 2 41 ? 21.003 -18.506 8.094 1.00 47.67 263 ARG B N 1
ATOM 643 C CA . ARG B 2 41 ? 22.220 -19.251 7.803 1.00 45.78 263 ARG B CA 1
ATOM 644 C C . ARG B 2 41 ? 22.803 -19.782 9.111 1.00 43.88 263 ARG B C 1
ATOM 645 O O . ARG B 2 41 ? 23.086 -20.973 9.255 1.00 45.88 263 ARG B O 1
ATOM 653 N N . LEU B 2 42 ? 22.972 -18.879 10.066 1.00 36.23 264 LEU B N 1
ATOM 654 C CA . LEU B 2 42 ? 23.522 -19.222 11.355 1.00 31.62 264 LEU B CA 1
ATOM 655 C C . LEU B 2 42 ? 22.737 -20.312 12.091 1.00 36.01 264 LEU B C 1
ATOM 656 O O . LEU B 2 42 ? 23.331 -21.157 12.767 1.00 39.64 264 LEU B O 1
ATOM 661 N N . GLN B 2 43 ? 21.413 -20.308 11.970 1.00 27.74 265 GLN B N 1
ATOM 662 C CA . GLN B 2 43 ? 20.625 -21.320 12.653 1.00 27.49 265 GLN B CA 1
ATOM 663 C C . GLN B 2 43 ? 20.983 -22.693 12.105 1.00 34.55 265 GLN B C 1
ATOM 664 O O . GLN B 2 43 ? 21.198 -23.646 12.864 1.00 35.81 265 GLN B O 1
ATOM 670 N N . LYS B 2 44 ? 21.071 -22.814 10.789 1.00 36.81 266 LYS B N 1
ATOM 671 C CA . LYS B 2 44 ? 21.406 -24.108 10.221 1.00 42.08 266 LYS B CA 1
ATOM 672 C C . LYS B 2 44 ? 22.795 -24.582 10.645 1.00 38.72 266 LYS B C 1
ATOM 673 O O . LYS B 2 44 ? 22.970 -25.748 10.993 1.00 37.97 266 LYS B O 1
ATOM 679 N N . LYS B 2 45 ? 23.773 -23.683 10.633 1.00 33.49 267 LYS B N 1
ATOM 680 C CA . LYS B 2 45 ? 25.130 -24.043 11.027 1.00 32.99 267 LYS B CA 1
ATOM 681 C C . LYS B 2 45 ? 25.140 -24.515 12.478 1.00 34.82 267 LYS B C 1
ATOM 682 O O . LYS B 2 45 ? 25.700 -25.566 12.804 1.00 36.33 267 LYS B O 1
ATOM 688 N N . VAL B 2 46 ? 24.521 -23.727 13.348 1.00 31.78 268 VAL B N 1
ATOM 689 C CA . VAL B 2 46 ? 24.443 -24.062 14.760 1.00 34.22 268 VAL B CA 1
ATOM 690 C C . VAL B 2 46 ? 23.762 -25.420 14.955 1.00 36.24 268 VAL B C 1
ATOM 691 O O . VAL B 2 46 ? 24.178 -26.223 15.800 1.00 32.85 268 VAL B O 1
ATOM 695 N N . GLU B 2 47 ? 22.715 -25.674 14.176 1.00 35.74 269 GLU B N 1
ATOM 696 C CA . GLU B 2 47 ? 22.022 -26.943 14.259 1.00 42.53 269 GLU B CA 1
ATOM 697 C C . GLU B 2 47 ? 22.979 -28.030 13.754 1.00 44.27 269 GLU B C 1
ATOM 698 O O . GLU B 2 47 ? 23.023 -29.137 14.296 1.00 42.80 269 GLU B O 1
ATOM 704 N N . GLN B 2 48 ? 23.770 -27.702 12.737 1.00 41.22 270 GLN B N 1
ATOM 705 C CA . GLN B 2 48 ? 24.709 -28.666 12.179 1.00 46.09 270 GLN B CA 1
ATOM 706 C C . GLN B 2 48 ? 25.793 -29.008 13.199 1.00 42.89 270 GLN B C 1
ATOM 707 O O . GLN B 2 48 ? 26.050 -30.187 13.478 1.00 41.52 270 GLN B O 1
ATOM 713 N N . LEU B 2 49 ? 26.422 -27.976 13.757 1.00 36.31 271 LEU B N 1
ATOM 714 C CA . LEU B 2 49 ? 27.473 -28.172 14.751 1.00 29.92 271 LEU B CA 1
ATOM 715 C C . LEU B 2 49 ? 26.949 -28.869 16.005 1.00 31.97 271 LEU B C 1
ATOM 716 O O . LEU B 2 49 ? 27.688 -29.594 16.659 1.00 28.55 271 LEU B O 1
ATOM 721 N N . SER B 2 50 ? 25.679 -28.662 16.339 1.00 26.41 272 SER B N 1
ATOM 722 C CA . SER B 2 50 ? 25.122 -29.313 17.516 1.00 23.76 272 SER B CA 1
ATOM 723 C C . SER B 2 50 ? 25.072 -30.816 17.319 1.00 26.95 272 SER B C 1
ATOM 724 O O . SER B 2 50 ? 25.350 -31.567 18.250 1.00 32.43 272 SER B O 1
ATOM 727 N N . ARG B 2 51 ? 24.711 -31.261 16.116 1.00 28.00 273 ARG B N 1
ATOM 728 C CA . ARG B 2 51 ? 24.617 -32.693 15.839 1.00 32.97 273 ARG B CA 1
ATOM 729 C C . ARG B 2 51 ? 25.998 -33.325 15.852 1.00 32.00 273 ARG B C 1
ATOM 730 O O . ARG B 2 51 ? 26.189 -34.417 16.369 1.00 36.72 273 ARG B O 1
ATOM 738 N N . GLU B 2 52 ? 26.963 -32.621 15.287 1.00 30.85 274 GLU B N 1
ATOM 739 C CA . GLU B 2 52 ? 28.322 -33.114 15.237 1.00 30.44 274 GLU B CA 1
ATOM 740 C C . GLU B 2 52 ? 28.857 -33.287 16.654 1.00 30.39 274 GLU B C 1
ATOM 741 O O . GLU B 2 52 ? 29.430 -34.323 16.978 1.00 36.79 274 GLU B O 1
ATOM 747 N N . LEU B 2 53 ? 28.652 -32.274 17.494 1.00 28.75 275 LEU B N 1
ATOM 748 C CA . LEU B 2 53 ? 29.115 -32.288 18.879 1.00 23.04 275 LEU B CA 1
ATOM 749 C C . LEU B 2 53 ? 28.419 -33.372 19.680 1.00 29.54 275 LEU B C 1
ATOM 750 O O . LEU B 2 53 ? 29.041 -34.037 20.516 1.00 29.11 275 LEU B O 1
ATOM 755 N N . SER B 2 54 ? 27.124 -33.544 19.423 1.00 29.62 276 SER B N 1
ATOM 756 C CA . SER B 2 54 ? 26.331 -34.558 20.105 1.00 23.32 276 SER B CA 1
ATOM 757 C C . SER B 2 54 ? 26.945 -35.948 19.849 1.00 30.37 276 SER B C 1
ATOM 758 O O . SER B 2 54 ? 27.076 -36.774 20.760 1.00 25.69 276 SER B O 1
ATOM 761 N N . THR B 2 55 ? 27.351 -36.202 18.609 1.00 29.94 277 THR B N 1
ATOM 762 C CA . THR B 2 55 ? 27.958 -37.487 18.298 1.0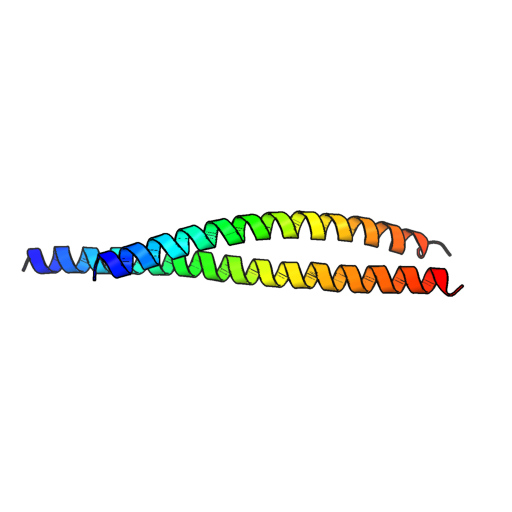0 33.48 277 THR B CA 1
ATOM 763 C C . THR B 2 55 ? 29.294 -37.681 19.005 1.00 27.06 277 THR B C 1
ATOM 764 O O . THR B 2 55 ? 29.561 -38.753 19.533 1.00 23.18 277 THR B O 1
ATOM 768 N N . LEU B 2 56 ? 30.129 -36.650 19.015 1.00 22.63 278 LEU B N 1
ATOM 769 C CA . LEU B 2 56 ? 31.420 -36.738 19.685 1.00 24.81 278 LEU B CA 1
ATOM 770 C C . LEU B 2 56 ? 31.229 -37.047 21.174 1.00 28.82 278 LEU B C 1
ATOM 771 O O . LEU B 2 56 ? 31.900 -37.913 21.738 1.00 24.53 278 LEU B O 1
ATOM 776 N N . ARG B 2 57 ? 30.293 -36.356 21.811 1.00 27.48 279 ARG B N 1
ATOM 777 C CA . ARG B 2 57 ? 30.076 -36.605 23.222 1.00 27.49 279 ARG B CA 1
ATOM 778 C C . ARG B 2 57 ? 29.602 -38.033 23.435 1.00 28.76 279 ARG B C 1
ATOM 779 O O . ARG B 2 57 ? 30.081 -38.710 24.337 1.00 31.00 279 ARG B O 1
ATOM 787 N N . ASN B 2 58 ? 28.683 -38.501 22.597 1.00 29.40 280 ASN B N 1
ATOM 788 C CA . ASN B 2 58 ? 28.177 -39.858 22.730 1.00 29.89 280 ASN B CA 1
ATOM 789 C C . ASN B 2 58 ? 29.292 -40.893 22.622 1.00 29.47 280 ASN B C 1
ATOM 790 O O . ASN B 2 58 ? 29.180 -42.003 23.141 1.00 33.88 280 ASN B O 1
ATOM 795 N N . LEU B 2 59 ? 30.370 -40.521 21.953 1.00 33.10 281 LEU B N 1
ATOM 796 C CA . LEU B 2 59 ? 31.507 -41.411 21.773 1.00 35.40 281 LEU B CA 1
ATOM 797 C C . LEU B 2 59 ? 32.175 -41.592 23.132 1.00 40.75 281 LEU B C 1
ATOM 798 O O . LEU B 2 59 ? 32.361 -42.716 23.591 1.00 36.56 281 LEU B O 1
ATOM 803 N N . PHE B 2 60 ? 32.532 -40.476 23.771 1.00 48.71 282 PHE B N 1
ATOM 804 C CA . PHE B 2 60 ? 33.181 -40.517 25.079 1.00 48.82 282 PHE B CA 1
ATOM 805 C C . PHE B 2 60 ? 32.272 -41.024 26.175 1.00 46.76 282 PHE B C 1
ATOM 806 O O . PHE B 2 60 ? 32.747 -41.552 27.165 1.00 53.88 282 PHE B O 1
ATOM 814 N N . LYS B 2 61 ? 30.967 -40.864 26.014 1.00 50.33 283 LYS B N 1
ATOM 815 C CA . LYS B 2 61 ? 30.042 -41.329 27.040 1.00 57.59 283 LYS B CA 1
ATOM 816 C C . LYS B 2 61 ? 29.864 -42.842 27.003 1.00 62.71 283 LYS B C 1
ATOM 817 O O . LYS B 2 61 ? 28.748 -43.353 27.140 1.00 58.61 283 LYS B O 1
ATOM 823 N N . GLN B 2 62 ? 30.969 -43.559 26.826 1.00 72.43 284 GLN B N 1
ATOM 824 C CA . GLN B 2 62 ? 30.932 -45.013 26.782 1.00 78.73 284 GLN B CA 1
ATOM 825 C C . GLN B 2 62 ? 31.438 -45.638 28.068 1.00 81.15 284 GLN B C 1
ATOM 826 O O . GLN B 2 62 ? 30.646 -46.118 28.881 1.00 80.13 284 GLN B O 1
ATOM 832 N N . LEU B 2 63 ? 32.757 -45.626 28.247 1.00 84.97 285 LEU B N 1
ATOM 833 C CA . LEU B 2 63 ? 33.384 -46.202 29.434 1.00 88.35 285 LEU B CA 1
ATOM 834 C C . LEU B 2 63 ? 32.707 -47.520 29.829 1.00 94.36 285 LEU B C 1
ATOM 835 O O . LEU B 2 63 ? 31.987 -48.097 28.984 1.00 100.00 285 LEU B O 1
#

Radius of gyration: 23.16 Å; Cα contacts (8 Å, |Δi|>4): 41; chains: 2; bounding box: 52×71×29 Å

Secondary structure (DSSP, 8-state):
--HHHHHHHHHHHHHHHHHHHHHHHHHHHHHHHHHHHHHHHHHHHHHHHHHHHHH-/-HHHHHHHHHHHHHHHHHHHHHHHHHHHHHHHHHHHHHHHHHHHS--

InterPro domains:
  IPR004827 Basic-leucine zipper domain [PF00170] (276-337)
  IPR004827 Basic-leucine zipper domain [PS00036] (283-298)
  IPR004827 Basic-leucine zipper domain [PS50217] (278-341)
  IPR004827 Basic-leucine zipper domain [SM00338] (276-340)
  IPR046347 Basic-leucine zipper domain superfamily [SSF57959] (286-339)

Organism: Homo sapiens (NCBI:txid9606)

GO terms:
  GO:0140468 HRI-mediated signaling (P, IDA)
  GO:1990837 sequence-specific double-stranded DNA binding (F, IDA)
  GO:0010628 positive regulation of gene expression (P, IMP)
  GO:1990037 Lewy body core (C, IDA)
  GO:0034399 nuclear periphery (C, IDA)
  GO:0043005 neuron projection (C, IDA)
  GO:0034976 response to endoplasmic reticulum stress (P, IDA)
  GO:0005634 nucleus (C, IDA)
  GO:0005737 cytoplasm (C, IDA)
  GO:0000976 transcription cis-regulatory region binding (F, IDA)
  GO:0000981 DNA-binding transcription factor activity, RNA polymerase II-specific (F, IDA)
  GO:0045944 positive regulation of transcription by RNA polymerase II (P, IDA)
  GO:0043522 leucine zipper domain binding (F, IDA)
  GO:0043565 sequence-specific DNA binding (F, IDA)
  GO:1990589 ATF4-CREB1 transcription factor complex (C, IDA)
  GO:1990590 ATF1-ATF4 transcription factor complex (C, IDA)
  GO:1990617 CHOP-ATF4 complex (C, IDA)
  GO:0036499 PERK-mediated unfolded protein response (P, TAS)
  GO:0000976 transcription cis-regulatory region binding (F, TAS)
  GO:0043065 positive regulation of apoptotic process (P, TAS)